Protein AF-M7N6H4-F1 (afdb_monomer_lite)

Sequence (113 aa):
MAGRDGQQLAATHWQNQEVWYARIRGLKIVAPSSPADAKALLVAAIRDDDPVIFLENLALYNTQGEVPDGEHVAQLGKAAVLKEGQDISIITYRRHARRFERPAASWCSRTTG

Foldseek 3Di:
DADPPPPPPDRPLDDDCVVVVVPDPQEAEDAAAAPQRLQQDVVQCVPDPTHYHYHYDPVCPPDDDDHDPDDHHDDGPDDDDLDDDDPDDDDDGHNVVNLVNDPPVCNPVDPDD

pLDDT: mean 84.63, std 15.06, range [32.91, 96.94]

InterPro domains:
  IPR005475 Transketolase-like, pyrimidine-binding domain [PF02779] (6-61)
  IPR029061 Thiamin diphosphate-binding fold [SSF52518] (8-87)

Organism: NCBI:txid1276920

Structure (mmCIF, N/CA/C/O backbone):
data_AF-M7N6H4-F1
#
_entry.id   AF-M7N6H4-F1
#
loop_
_atom_site.group_PDB
_atom_site.id
_atom_site.type_symbol
_atom_site.label_atom_id
_atom_site.label_alt_id
_atom_site.label_comp_id
_atom_site.label_asym_id
_atom_site.label_entity_id
_atom_site.label_seq_id
_atom_site.pdbx_PDB_ins_code
_atom_site.Cartn_x
_atom_site.Cartn_y
_atom_site.Cartn_z
_atom_site.occupancy
_atom_site.B_iso_or_equiv
_atom_site.auth_seq_id
_atom_site.auth_comp_id
_atom_site.auth_asym_id
_atom_site.auth_atom_id
_atom_site.pdbx_PDB_model_num
ATOM 1 N N . MET A 1 1 ? 10.783 23.179 9.763 1.00 35.88 1 MET A N 1
ATOM 2 C CA . MET A 1 1 ? 11.602 22.265 10.589 1.00 35.88 1 MET A CA 1
ATOM 3 C C . MET A 1 1 ? 11.704 20.939 9.859 1.00 35.88 1 MET A C 1
ATOM 5 O O . MET A 1 1 ? 10.694 20.486 9.337 1.00 35.88 1 MET A O 1
ATOM 9 N N . ALA A 1 2 ? 12.917 20.396 9.738 1.00 35.50 2 ALA A N 1
ATOM 10 C CA . ALA A 1 2 ? 13.198 19.157 9.018 1.00 35.50 2 ALA A CA 1
ATOM 11 C C . ALA A 1 2 ? 12.428 17.964 9.605 1.00 35.50 2 ALA A C 1
ATOM 13 O O . ALA A 1 2 ? 12.091 17.936 10.788 1.00 35.50 2 ALA A O 1
ATOM 14 N N . GLY A 1 3 ? 12.144 17.014 8.726 1.00 42.34 3 GLY A N 1
ATOM 15 C CA . GLY A 1 3 ? 11.215 15.921 8.908 1.00 42.34 3 GLY A CA 1
ATOM 16 C C . GLY A 1 3 ? 11.301 15.089 10.173 1.00 42.34 3 GLY A C 1
ATOM 17 O O . GLY A 1 3 ? 12.384 14.747 10.644 1.00 42.34 3 GLY A O 1
ATOM 18 N N . ARG A 1 4 ? 10.139 14.709 10.706 1.00 42.62 4 ARG A N 1
ATOM 19 C CA . ARG A 1 4 ? 10.036 13.836 11.877 1.00 42.62 4 ARG A CA 1
ATOM 20 C C . ARG A 1 4 ? 8.939 12.794 11.711 1.00 42.62 4 ARG A C 1
ATOM 22 O O . ARG A 1 4 ? 7.875 12.917 12.305 1.00 42.62 4 ARG A O 1
ATOM 29 N N . ASP A 1 5 ? 9.233 11.717 10.976 1.00 52.88 5 ASP A N 1
ATOM 30 C CA . ASP A 1 5 ? 8.384 10.499 10.933 1.00 52.88 5 ASP A CA 1
ATOM 31 C C . ASP A 1 5 ? 8.817 9.607 12.106 1.00 52.88 5 ASP A C 1
ATOM 33 O O . ASP A 1 5 ? 8.583 8.405 12.143 1.00 52.88 5 ASP A O 1
ATOM 37 N N . GLY A 1 6 ? 9.505 10.212 13.084 1.00 58.25 6 GLY A N 1
ATOM 38 C CA . GLY A 1 6 ? 10.071 9.574 14.257 1.00 58.25 6 GLY A CA 1
ATOM 39 C C . GLY A 1 6 ? 11.402 8.861 14.028 1.00 58.25 6 GLY A C 1
ATOM 40 O O . GLY A 1 6 ? 11.949 8.372 15.004 1.00 58.25 6 GLY A O 1
ATOM 41 N N . GLN A 1 7 ? 11.945 8.798 12.802 1.00 62.94 7 GLN A N 1
ATOM 42 C CA . GLN A 1 7 ? 13.106 7.932 12.514 1.00 62.94 7 GLN A CA 1
ATOM 43 C C . GLN A 1 7 ? 14.478 8.632 12.451 1.00 62.94 7 GLN A C 1
ATOM 45 O O . GLN A 1 7 ? 15.489 7.948 12.408 1.00 62.94 7 GLN A O 1
ATOM 50 N N . GLN A 1 8 ? 14.540 9.971 12.498 1.00 69.31 8 GLN A N 1
ATOM 51 C CA . GLN A 1 8 ? 15.797 10.753 12.578 1.00 69.31 8 GLN A CA 1
ATOM 52 C C . GLN A 1 8 ? 16.821 10.491 11.450 1.00 69.31 8 GLN A C 1
ATOM 54 O O . GLN A 1 8 ? 18.023 10.600 11.657 1.00 69.31 8 GLN A O 1
ATOM 59 N N . LEU A 1 9 ? 16.362 10.203 10.234 1.00 70.69 9 LEU A N 1
ATOM 60 C CA . LEU A 1 9 ? 17.223 9.761 9.128 1.00 70.69 9 LEU A CA 1
ATOM 61 C C . LEU A 1 9 ? 17.795 10.902 8.261 1.00 70.69 9 LEU A C 1
ATOM 63 O O . LEU A 1 9 ? 18.163 10.679 7.121 1.00 70.69 9 LEU A O 1
ATOM 67 N N . ALA A 1 10 ? 17.899 12.126 8.783 1.00 76.00 10 ALA A N 1
ATOM 68 C CA . ALA A 1 10 ? 18.283 13.338 8.040 1.00 76.00 10 ALA A CA 1
ATOM 69 C C . ALA A 1 10 ? 17.268 13.807 6.967 1.00 76.00 10 ALA A C 1
ATOM 71 O O . ALA A 1 10 ? 16.189 13.242 6.786 1.00 76.00 10 ALA A O 1
ATOM 72 N N . ALA A 1 11 ? 17.581 14.928 6.305 1.00 77.94 11 ALA A N 1
ATOM 73 C CA . ALA A 1 11 ? 16.635 15.703 5.495 1.00 77.94 11 ALA A CA 1
ATOM 74 C C . ALA A 1 11 ? 16.099 14.972 4.250 1.00 77.94 11 ALA A C 1
ATOM 76 O O . ALA A 1 11 ? 15.015 15.309 3.779 1.00 77.94 11 ALA A O 1
ATOM 77 N N . THR A 1 12 ? 16.832 13.986 3.727 1.00 84.81 12 THR A N 1
ATOM 78 C CA . THR A 1 12 ? 16.509 13.279 2.476 1.00 84.81 12 THR A CA 1
ATOM 79 C C . THR A 1 12 ? 15.872 11.901 2.672 1.00 84.81 12 THR A C 1
ATOM 81 O O . THR A 1 12 ? 15.747 11.164 1.698 1.00 84.81 12 THR A O 1
ATOM 84 N N . HIS A 1 13 ? 15.483 11.541 3.897 1.00 82.31 13 HIS A N 1
ATOM 85 C CA . HIS A 1 13 ? 14.899 10.229 4.231 1.00 82.31 13 HIS A CA 1
ATOM 86 C C . HIS A 1 13 ? 13.513 10.337 4.888 1.00 82.31 13 HIS A C 1
ATOM 88 O O . HIS A 1 13 ? 12.974 9.374 5.430 1.00 82.31 13 HIS A O 1
ATOM 94 N N . TRP A 1 14 ? 12.949 11.539 4.856 1.00 76.06 14 TRP A N 1
ATOM 95 C CA . TRP A 1 14 ? 11.570 11.857 5.188 1.00 76.06 14 TRP A CA 1
ATOM 96 C C . TRP A 1 14 ? 11.062 12.592 3.962 1.00 76.06 14 TRP A C 1
ATOM 98 O O . TRP A 1 14 ? 11.358 13.763 3.756 1.00 76.06 14 TRP A O 1
ATOM 108 N N . GLN A 1 15 ? 10.361 11.918 3.074 1.00 82.50 15 GLN A N 1
ATOM 109 C CA . GLN A 1 15 ? 9.630 12.611 2.032 1.00 82.50 15 GLN A CA 1
ATOM 110 C C . GLN A 1 15 ? 8.368 11.830 1.782 1.00 82.50 15 GLN A C 1
ATOM 112 O O . GLN A 1 15 ? 8.377 10.603 1.689 1.00 82.50 15 GLN A O 1
ATOM 117 N N . ASN A 1 16 ? 7.287 12.571 1.599 1.00 82.06 16 ASN A N 1
ATOM 118 C CA . ASN A 1 16 ? 6.078 12.011 1.059 1.00 82.06 16 ASN A CA 1
ATOM 119 C C . ASN A 1 16 ? 5.797 12.643 -0.305 1.00 82.06 16 ASN A C 1
ATOM 121 O O . ASN A 1 16 ? 5.271 13.751 -0.386 1.00 82.06 16 ASN A O 1
ATOM 125 N N . GLN A 1 17 ? 6.224 11.966 -1.373 1.00 82.94 17 GLN A N 1
ATOM 126 C CA . GLN A 1 17 ? 6.132 12.481 -2.746 1.00 82.94 17 GLN A CA 1
ATOM 127 C C . GLN A 1 17 ? 4.994 11.859 -3.562 1.00 82.94 17 GLN A C 1
ATOM 129 O O . GLN A 1 17 ? 4.877 12.108 -4.757 1.00 82.94 17 GLN A O 1
ATOM 134 N N . GLU A 1 18 ? 4.108 11.095 -2.925 1.00 86.00 18 GLU A N 1
ATOM 135 C CA . GLU A 1 18 ? 2.989 10.422 -3.594 1.00 86.00 18 GLU A CA 1
ATOM 136 C C . GLU A 1 18 ? 2.063 11.380 -4.357 1.00 86.00 18 GLU A C 1
ATOM 138 O O . GLU A 1 18 ? 1.637 11.066 -5.463 1.00 86.00 18 GLU A O 1
ATOM 143 N N . VAL A 1 19 ? 1.826 12.590 -3.834 1.00 87.50 19 VAL A N 1
ATOM 144 C CA . VAL A 1 19 ? 0.993 13.611 -4.496 1.00 87.50 19 VAL A CA 1
ATOM 145 C C . VAL A 1 19 ? 1.617 14.105 -5.804 1.00 87.50 19 VAL A C 1
ATOM 147 O O . VAL A 1 19 ? 0.891 14.444 -6.739 1.00 87.50 19 VAL A O 1
ATOM 150 N N . TRP A 1 20 ? 2.949 14.151 -5.890 1.00 90.69 20 TRP A N 1
ATOM 151 C CA . TRP A 1 20 ? 3.641 14.529 -7.122 1.00 90.69 20 TRP A CA 1
ATOM 152 C C . TRP A 1 20 ? 3.465 13.456 -8.186 1.00 90.69 20 TRP A C 1
ATOM 154 O O . TRP A 1 20 ? 3.069 13.766 -9.309 1.00 90.69 20 TRP A O 1
ATOM 164 N N . TYR A 1 21 ? 3.674 12.196 -7.808 1.00 90.75 21 TYR A N 1
ATOM 165 C CA . TYR A 1 21 ? 3.478 11.066 -8.706 1.00 90.75 21 TYR A CA 1
ATOM 166 C C . TYR A 1 21 ? 2.020 10.933 -9.153 1.00 90.75 21 TYR A C 1
ATOM 168 O O . TYR A 1 21 ? 1.771 10.659 -10.321 1.00 90.75 21 TYR A O 1
ATOM 176 N N . ALA A 1 22 ? 1.051 11.196 -8.266 1.00 89.81 22 ALA A N 1
ATOM 177 C CA . ALA A 1 22 ? -0.380 11.047 -8.562 1.00 89.81 22 ALA A CA 1
ATOM 178 C C . ALA A 1 22 ? -0.884 12.012 -9.644 1.00 89.81 22 ALA A C 1
ATOM 180 O O . ALA A 1 22 ? -1.963 11.825 -10.201 1.00 89.81 22 ALA A O 1
ATOM 181 N N . ARG A 1 23 ? -0.109 13.058 -9.949 1.00 91.06 23 ARG A N 1
ATOM 182 C CA . ARG A 1 23 ? -0.409 14.017 -11.019 1.00 91.06 23 ARG A CA 1
ATOM 183 C C . ARG A 1 23 ? 0.141 13.587 -12.378 1.00 91.06 23 ARG A C 1
ATOM 185 O O . ARG A 1 23 ? -0.204 14.205 -13.384 1.00 91.06 23 ARG A O 1
ATOM 192 N N . ILE A 1 24 ? 0.979 12.554 -12.426 1.00 94.31 24 ILE A N 1
ATOM 193 C CA . ILE A 1 24 ? 1.540 12.025 -13.666 1.00 94.31 24 ILE A CA 1
ATOM 194 C C . ILE A 1 24 ? 0.541 11.026 -14.253 1.00 94.31 24 ILE A C 1
ATOM 196 O O . ILE A 1 24 ? 0.219 10.004 -13.652 1.00 94.31 24 ILE A O 1
ATOM 200 N N . ARG A 1 25 ? 0.028 11.332 -15.446 1.00 90.94 25 ARG A N 1
ATOM 201 C CA . ARG A 1 25 ? -0.927 10.464 -16.147 1.00 90.94 25 ARG A CA 1
ATOM 202 C C . ARG A 1 25 ? -0.222 9.191 -16.613 1.00 90.94 25 ARG A C 1
ATOM 204 O O . ARG A 1 25 ? 0.890 9.265 -17.123 1.00 90.94 25 ARG A O 1
ATOM 211 N N . GLY A 1 26 ? -0.898 8.053 -16.476 1.00 91.88 26 GLY A N 1
ATOM 212 C CA . GLY A 1 26 ? -0.367 6.746 -16.871 1.00 91.88 26 GLY A CA 1
ATOM 213 C C . GLY A 1 26 ? 0.449 6.037 -15.791 1.00 91.88 26 GLY A C 1
ATOM 214 O O . GLY A 1 26 ? 0.890 4.926 -16.038 1.00 91.88 26 GLY A O 1
ATOM 215 N N . LEU A 1 27 ? 0.630 6.633 -14.604 1.00 93.81 27 LEU A N 1
ATOM 216 C CA . LEU A 1 27 ? 1.231 5.951 -13.456 1.00 93.81 27 LEU A CA 1
ATOM 217 C C . LEU A 1 27 ? 0.153 5.483 -12.479 1.00 93.81 27 LEU A C 1
ATOM 219 O O . LEU A 1 27 ? -0.704 6.266 -12.060 1.00 93.81 27 LEU A O 1
ATOM 223 N N . LYS A 1 28 ? 0.241 4.219 -12.063 1.00 95.31 28 LYS A N 1
ATOM 224 C CA . LYS A 1 28 ? -0.490 3.699 -10.902 1.00 95.31 28 LYS A CA 1
ATOM 225 C C . LYS A 1 28 ? 0.380 3.857 -9.662 1.00 95.31 28 LYS A C 1
ATOM 227 O O . LYS A 1 28 ? 1.599 3.740 -9.727 1.00 95.31 28 LYS A O 1
ATOM 232 N N . ILE A 1 29 ? -0.237 4.133 -8.518 1.00 94.94 29 ILE A N 1
ATOM 233 C CA . ILE A 1 29 ? 0.474 4.300 -7.245 1.00 94.94 29 ILE A CA 1
ATOM 234 C C . ILE A 1 29 ? -0.220 3.449 -6.205 1.00 94.94 29 ILE A C 1
ATOM 236 O O . ILE A 1 29 ? -1.439 3.525 -6.043 1.00 94.94 29 ILE A O 1
ATOM 240 N N . VAL A 1 30 ? 0.566 2.658 -5.490 1.00 95.38 30 VAL A N 1
ATOM 241 C CA . VAL A 1 30 ? 0.080 1.799 -4.415 1.00 95.38 30 VAL A CA 1
ATOM 242 C C . VAL A 1 30 ? 0.946 1.989 -3.185 1.00 95.38 30 VAL A C 1
ATOM 244 O O . VAL A 1 30 ? 2.141 2.273 -3.276 1.00 95.38 30 VAL A O 1
ATOM 247 N N . ALA A 1 31 ? 0.326 1.876 -2.017 1.00 94.44 31 ALA A N 1
ATOM 248 C CA . ALA A 1 31 ? 0.973 2.241 -0.773 1.00 94.44 31 ALA A CA 1
ATOM 249 C C . ALA A 1 31 ? 0.469 1.334 0.368 1.00 94.44 31 ALA A C 1
ATOM 251 O O . ALA A 1 31 ? -0.553 1.645 0.989 1.00 94.44 31 ALA A O 1
ATOM 252 N N . PRO A 1 32 ? 1.137 0.189 0.611 1.00 94.25 32 PRO A N 1
ATOM 253 C CA . PRO A 1 32 ? 0.649 -0.842 1.525 1.00 94.25 32 PRO A CA 1
ATOM 254 C C . PRO A 1 32 ? 0.671 -0.393 2.993 1.00 94.25 32 PRO A C 1
ATOM 256 O O . PRO A 1 32 ? 1.471 0.459 3.397 1.00 94.25 32 PRO A O 1
ATOM 259 N N . SER A 1 33 ? -0.206 -0.996 3.800 1.00 92.94 33 SER A N 1
ATOM 260 C CA . SER A 1 33 ? -0.367 -0.709 5.235 1.00 92.94 33 SER A CA 1
ATOM 261 C C . SER A 1 33 ? -0.127 -1.905 6.157 1.00 92.94 33 SER A C 1
ATOM 263 O O . SER A 1 33 ? 0.279 -1.695 7.303 1.00 92.94 33 SER A O 1
ATOM 265 N N . SER A 1 34 ? -0.325 -3.130 5.666 1.00 92.50 34 SER A N 1
ATOM 266 C CA . SER A 1 34 ? -0.103 -4.378 6.402 1.00 92.50 34 SER A CA 1
ATOM 267 C C . SER A 1 34 ? 0.812 -5.341 5.624 1.00 92.50 34 SER A C 1
ATOM 269 O O . SER A 1 34 ? 0.970 -5.187 4.409 1.00 92.50 34 SER A O 1
ATOM 271 N N . PRO A 1 35 ? 1.415 -6.350 6.283 1.00 93.50 35 PRO A N 1
ATOM 272 C CA . PRO A 1 35 ? 2.190 -7.385 5.593 1.00 93.50 35 PRO A CA 1
ATOM 273 C C . PRO A 1 35 ? 1.382 -8.154 4.534 1.00 93.50 35 PRO A C 1
ATOM 275 O O . PRO A 1 35 ? 1.902 -8.447 3.457 1.00 93.50 35 PRO A O 1
ATOM 278 N N . ALA A 1 36 ? 0.099 -8.429 4.803 1.00 92.69 36 ALA A N 1
ATOM 279 C CA . ALA A 1 36 ? -0.800 -9.068 3.844 1.00 92.69 36 ALA A CA 1
ATOM 280 C C . ALA A 1 36 ? -1.038 -8.176 2.614 1.00 92.69 36 ALA A C 1
ATOM 282 O O . ALA A 1 36 ? -0.889 -8.645 1.483 1.00 92.69 36 ALA A O 1
ATOM 283 N N . ASP A 1 37 ? -1.313 -6.882 2.829 1.00 93.25 37 ASP A N 1
ATOM 284 C CA . ASP A 1 37 ? -1.476 -5.911 1.740 1.00 93.25 37 ASP A CA 1
ATOM 285 C C . ASP A 1 37 ? -0.198 -5.794 0.911 1.00 93.25 37 ASP A C 1
ATOM 287 O O . ASP A 1 37 ? -0.266 -5.734 -0.312 1.00 93.25 37 ASP A O 1
ATOM 291 N N . ALA A 1 38 ? 0.970 -5.768 1.562 1.00 94.38 38 ALA A N 1
ATOM 292 C CA . ALA A 1 38 ? 2.255 -5.650 0.884 1.00 94.38 38 ALA A CA 1
ATOM 293 C C . ALA A 1 38 ? 2.473 -6.811 -0.093 1.00 94.38 38 ALA A C 1
ATOM 295 O O . ALA A 1 38 ? 2.756 -6.564 -1.264 1.00 94.38 38 ALA A O 1
ATOM 296 N N . LYS A 1 39 ? 2.249 -8.060 0.344 1.00 94.69 39 LYS A N 1
ATOM 297 C CA . LYS A 1 39 ? 2.310 -9.235 -0.541 1.00 94.69 39 LYS A CA 1
ATOM 298 C C . LYS A 1 39 ? 1.306 -9.112 -1.690 1.00 94.69 39 LYS A C 1
ATOM 300 O O . LYS A 1 39 ? 1.681 -9.263 -2.851 1.00 94.69 39 LYS A O 1
ATOM 305 N N . ALA A 1 40 ? 0.048 -8.817 -1.374 1.00 95.19 40 ALA A N 1
ATOM 306 C CA . ALA A 1 40 ? -1.041 -8.817 -2.348 1.00 95.19 40 ALA A CA 1
ATOM 307 C C . ALA A 1 40 ? -0.888 -7.737 -3.425 1.00 95.19 40 ALA A C 1
ATOM 309 O O . ALA A 1 40 ? -1.087 -7.994 -4.615 1.00 95.19 40 ALA A O 1
ATOM 310 N N . LEU A 1 41 ? -0.539 -6.522 -2.998 1.00 96.12 41 LEU A N 1
ATOM 311 C CA . LEU A 1 41 ? -0.357 -5.367 -3.868 1.00 96.12 41 LEU A CA 1
ATOM 312 C C . LEU A 1 41 ? 0.931 -5.477 -4.675 1.00 96.12 41 LEU A C 1
ATOM 314 O O . LEU A 1 41 ? 0.939 -5.036 -5.817 1.00 96.12 41 LEU A O 1
ATOM 318 N N . LEU A 1 42 ? 2.003 -6.053 -4.121 1.00 95.88 42 LEU A N 1
ATOM 319 C CA . LEU A 1 42 ? 3.256 -6.216 -4.857 1.00 95.88 42 LEU A CA 1
ATOM 320 C C . LEU A 1 42 ? 3.094 -7.229 -5.991 1.00 95.88 42 LEU A C 1
ATOM 322 O O . LEU A 1 42 ? 3.503 -6.959 -7.116 1.00 95.88 42 LEU A O 1
ATOM 326 N N . VAL A 1 43 ? 2.435 -8.362 -5.725 1.00 95.44 43 VAL A N 1
ATOM 327 C CA . VAL A 1 43 ? 2.119 -9.346 -6.772 1.00 95.44 43 VAL A CA 1
ATOM 328 C C . VAL A 1 43 ? 1.213 -8.729 -7.837 1.00 95.44 43 VAL A C 1
ATOM 330 O O . VAL A 1 43 ? 1.456 -8.927 -9.024 1.00 95.44 43 VAL A O 1
ATOM 333 N N . ALA A 1 44 ? 0.205 -7.952 -7.431 1.00 96.25 44 ALA A N 1
ATOM 334 C CA . ALA A 1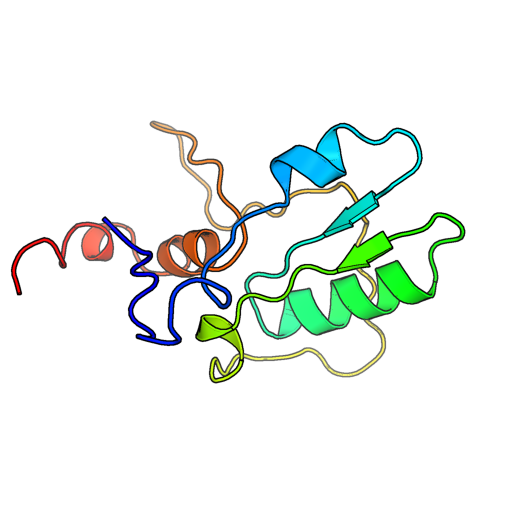 44 ? -0.656 -7.236 -8.368 1.00 96.25 44 ALA A CA 1
ATOM 335 C C . ALA A 1 44 ? 0.125 -6.215 -9.208 1.00 96.25 44 ALA A C 1
ATOM 337 O O . ALA A 1 44 ? -0.050 -6.174 -10.417 1.00 96.25 44 ALA A O 1
ATOM 338 N N . ALA A 1 45 ? 1.026 -5.447 -8.592 1.00 96.94 45 ALA A N 1
ATOM 339 C CA . ALA A 1 45 ? 1.848 -4.446 -9.267 1.00 96.94 45 ALA A CA 1
ATOM 340 C C . ALA A 1 45 ? 2.818 -5.056 -10.287 1.00 96.94 45 ALA A C 1
ATOM 342 O O . ALA A 1 45 ? 3.006 -4.487 -11.353 1.00 96.94 45 ALA A O 1
ATOM 343 N N . ILE A 1 46 ? 3.412 -6.214 -9.980 1.00 96.19 46 ILE A N 1
ATOM 344 C CA . ILE A 1 46 ? 4.316 -6.930 -10.899 1.00 96.19 46 ILE A CA 1
ATOM 345 C C . ILE A 1 46 ? 3.568 -7.463 -12.128 1.00 96.19 46 ILE A C 1
ATOM 347 O O . ILE A 1 46 ? 4.158 -7.606 -13.195 1.00 96.19 46 ILE A O 1
ATOM 351 N N . ARG A 1 47 ? 2.289 -7.808 -11.967 1.00 95.50 47 ARG A N 1
ATOM 352 C CA . ARG A 1 47 ? 1.462 -8.424 -13.013 1.00 95.50 47 ARG A CA 1
ATOM 353 C C . ARG A 1 47 ? 0.644 -7.427 -13.822 1.00 95.50 47 ARG A C 1
ATOM 355 O O . ARG A 1 47 ? -0.027 -7.839 -14.760 1.00 95.50 47 ARG A O 1
ATOM 362 N N . ASP A 1 48 ? 0.631 -6.169 -13.412 1.00 96.12 48 ASP A N 1
ATOM 363 C CA . ASP A 1 48 ? -0.099 -5.122 -14.105 1.00 96.12 48 ASP A CA 1
ATOM 364 C C . ASP A 1 48 ? 0.704 -4.661 -15.332 1.00 96.12 48 ASP A C 1
ATOM 366 O O . ASP A 1 48 ? 1.924 -4.508 -15.260 1.00 96.12 48 ASP A O 1
ATOM 370 N N . ASP A 1 49 ? 0.021 -4.464 -16.460 1.00 96.50 49 ASP A N 1
ATOM 371 C CA . ASP A 1 49 ? 0.649 -4.016 -17.708 1.00 96.50 49 ASP A CA 1
ATOM 372 C C . ASP A 1 49 ? 1.077 -2.534 -17.652 1.00 96.50 49 ASP A C 1
ATOM 374 O O . ASP A 1 49 ? 1.943 -2.102 -18.418 1.00 96.50 49 ASP A O 1
ATOM 378 N N . ASP A 1 50 ? 0.486 -1.7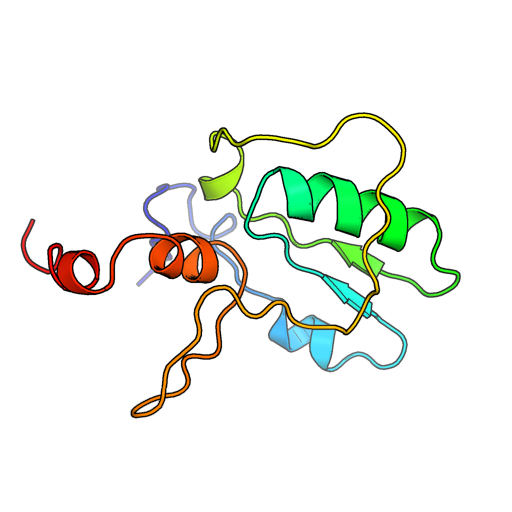43 -16.749 1.00 95.88 50 ASP A N 1
ATOM 379 C CA . ASP A 1 50 ? 0.799 -0.329 -16.553 1.00 95.88 50 ASP A CA 1
ATOM 380 C C . ASP A 1 50 ? 1.912 -0.138 -15.502 1.00 95.88 50 ASP A C 1
ATOM 382 O O . ASP A 1 50 ? 2.008 -0.888 -14.529 1.00 95.88 50 ASP A O 1
ATOM 386 N N . PRO A 1 51 ? 2.734 0.924 -15.604 1.00 96.12 51 PRO A N 1
ATOM 387 C CA . PRO A 1 51 ? 3.769 1.196 -14.613 1.00 96.12 51 PRO A CA 1
ATOM 388 C C . PRO A 1 51 ? 3.171 1.525 -13.237 1.00 96.12 51 PRO A C 1
ATOM 390 O O . PRO A 1 51 ? 2.394 2.475 -13.072 1.00 96.12 51 PRO A O 1
ATOM 393 N N . VAL A 1 52 ? 3.606 0.773 -12.223 1.00 96.94 52 VAL A N 1
ATOM 394 C CA . VAL A 1 52 ? 3.163 0.928 -10.833 1.00 96.94 52 VAL A CA 1
ATOM 395 C C . VAL A 1 52 ? 4.300 1.428 -9.941 1.00 96.94 52 VAL A C 1
ATOM 397 O O . VAL A 1 52 ? 5.336 0.782 -9.798 1.00 96.94 52 VAL A O 1
ATOM 400 N N . ILE A 1 53 ? 4.091 2.566 -9.276 1.00 95.88 53 ILE A N 1
ATOM 401 C CA . ILE A 1 53 ? 4.959 3.049 -8.199 1.00 95.88 53 ILE A CA 1
ATOM 402 C C . ILE A 1 53 ? 4.504 2.418 -6.881 1.00 95.88 53 ILE A C 1
ATOM 404 O O . ILE A 1 53 ? 3.402 2.680 -6.392 1.00 95.88 53 ILE A O 1
ATOM 408 N N . PHE A 1 54 ? 5.391 1.622 -6.287 1.00 95.38 54 PHE A N 1
ATOM 409 C CA . PHE A 1 54 ? 5.165 0.936 -5.020 1.00 95.38 54 PHE A CA 1
ATOM 410 C C . PHE A 1 54 ? 5.816 1.704 -3.859 1.00 95.38 54 PHE A C 1
ATOM 412 O O . PHE A 1 54 ? 7.038 1.796 -3.760 1.00 95.38 54 PHE A O 1
ATOM 419 N N . LEU A 1 55 ? 5.001 2.306 -2.988 1.00 94.00 55 LEU A N 1
ATOM 420 C CA . LEU A 1 55 ? 5.450 3.251 -1.963 1.00 94.00 55 LEU A CA 1
ATOM 421 C C . LEU A 1 55 ? 5.456 2.647 -0.550 1.00 94.00 55 LEU A C 1
ATOM 423 O O . LEU A 1 55 ? 4.572 2.923 0.271 1.00 94.00 55 LEU A O 1
ATOM 427 N N . GLU A 1 56 ? 6.508 1.900 -0.228 1.00 92.69 56 GLU A N 1
ATOM 428 C CA . GLU A 1 56 ? 6.721 1.321 1.105 1.00 92.69 56 GLU A CA 1
ATOM 429 C C . GLU A 1 56 ? 7.073 2.398 2.139 1.00 92.69 56 GLU A C 1
ATOM 431 O O . GLU A 1 56 ? 7.815 3.344 1.872 1.00 92.69 56 GLU A O 1
ATOM 436 N N . ASN A 1 57 ? 6.488 2.299 3.333 1.00 89.69 57 ASN A N 1
ATOM 437 C CA . ASN A 1 57 ? 6.817 3.194 4.436 1.00 89.69 57 ASN A CA 1
ATOM 438 C C . ASN A 1 57 ? 7.872 2.530 5.322 1.00 89.69 57 ASN A C 1
ATOM 440 O O . ASN A 1 57 ? 7.625 1.459 5.873 1.00 89.69 57 ASN A O 1
ATOM 444 N N . LEU A 1 58 ? 9.012 3.196 5.515 1.00 88.31 58 LEU A N 1
ATOM 445 C CA . LEU A 1 58 ? 10.139 2.635 6.259 1.00 88.31 58 LEU A CA 1
ATOM 446 C C . LEU A 1 58 ? 9.776 2.206 7.693 1.00 88.31 58 LEU A C 1
ATOM 448 O O . LEU A 1 58 ? 10.245 1.181 8.183 1.00 88.31 58 LEU A O 1
ATOM 452 N N . ALA A 1 59 ? 8.877 2.933 8.358 1.00 86.50 59 ALA A N 1
ATOM 453 C CA . ALA A 1 59 ? 8.454 2.598 9.714 1.00 86.50 59 ALA A CA 1
ATOM 454 C C . ALA A 1 59 ? 7.558 1.345 9.788 1.00 86.50 59 ALA A C 1
ATOM 456 O O . ALA A 1 59 ? 7.265 0.881 10.891 1.00 86.50 59 ALA A O 1
ATOM 457 N N . LEU A 1 60 ? 7.102 0.808 8.649 1.00 89.38 60 LEU A N 1
ATOM 458 C CA . LEU A 1 60 ? 6.285 -0.402 8.590 1.00 89.38 60 LEU A CA 1
ATOM 459 C C . LEU A 1 60 ? 7.091 -1.687 8.364 1.00 89.38 60 LEU A C 1
ATOM 461 O O . LEU A 1 60 ? 6.547 -2.738 8.677 1.00 89.38 60 LEU A O 1
ATOM 465 N N . TYR A 1 61 ? 8.358 -1.649 7.931 1.00 89.31 61 TYR A N 1
ATOM 466 C CA . TYR A 1 61 ? 9.110 -2.884 7.625 1.00 89.31 61 TYR A CA 1
ATOM 467 C C . TYR A 1 61 ? 9.211 -3.866 8.796 1.00 89.31 61 TYR A C 1
ATOM 469 O O . TYR A 1 61 ? 9.121 -5.070 8.600 1.00 89.31 61 TYR A O 1
ATOM 477 N N . ASN A 1 62 ? 9.347 -3.364 10.025 1.00 89.75 62 ASN A N 1
ATOM 478 C CA . ASN A 1 62 ? 9.446 -4.218 11.215 1.00 89.75 62 ASN A CA 1
ATOM 479 C C . ASN A 1 62 ? 8.074 -4.664 11.755 1.00 89.75 62 ASN A C 1
ATOM 481 O O . ASN A 1 62 ? 7.990 -5.254 12.833 1.00 89.75 62 ASN A O 1
ATOM 485 N N . THR A 1 63 ? 6.986 -4.354 11.049 1.00 89.62 63 THR A N 1
ATOM 486 C CA . THR A 1 63 ? 5.636 -4.767 11.435 1.00 89.62 63 THR A CA 1
ATOM 487 C C . THR A 1 63 ? 5.413 -6.230 11.083 1.00 89.62 63 THR A C 1
ATOM 489 O O . THR A 1 63 ? 5.567 -6.626 9.935 1.00 89.62 63 THR A O 1
ATOM 492 N N . GLN A 1 64 ? 4.976 -7.006 12.071 1.00 90.38 64 GLN A N 1
ATOM 493 C CA . GLN A 1 64 ? 4.551 -8.391 11.892 1.00 90.38 64 GLN A CA 1
ATOM 494 C C . GLN A 1 64 ? 3.023 -8.468 11.804 1.00 90.38 64 GLN A C 1
ATOM 496 O O . GLN A 1 64 ? 2.317 -7.673 12.433 1.00 90.38 64 GLN A O 1
ATOM 501 N N . GLY A 1 65 ? 2.527 -9.426 11.030 1.00 89.12 65 GLY A N 1
ATOM 502 C CA . GLY A 1 65 ? 1.108 -9.685 10.815 1.00 89.12 65 GLY A CA 1
ATOM 503 C C . GLY A 1 65 ? 0.929 -10.980 10.031 1.00 89.12 65 GLY A C 1
ATOM 504 O O . GLY A 1 65 ? 1.869 -11.444 9.388 1.00 89.12 65 GLY A O 1
ATOM 505 N N . GLU A 1 66 ? -0.259 -11.570 10.109 1.00 90.19 66 GLU A N 1
ATOM 506 C CA . GLU A 1 66 ? -0.569 -12.785 9.358 1.00 90.19 66 GLU A CA 1
ATOM 507 C C . GLU A 1 66 ? -0.565 -12.494 7.857 1.00 90.19 66 GLU A C 1
ATOM 509 O O . GLU A 1 66 ? -1.135 -11.504 7.393 1.00 90.19 66 GLU A O 1
ATOM 514 N N . VAL A 1 67 ? 0.094 -13.363 7.097 1.00 92.56 67 VAL A N 1
ATOM 515 C CA . VAL A 1 67 ? 0.140 -13.294 5.639 1.00 92.56 67 VAL A CA 1
ATOM 516 C C . VAL A 1 67 ? -0.421 -14.610 5.116 1.00 92.56 67 VAL A C 1
ATOM 518 O O . VAL A 1 67 ? 0.187 -15.647 5.375 1.00 92.56 67 VAL A O 1
ATOM 521 N N . PRO A 1 68 ? -1.557 -14.599 4.398 1.00 87.94 68 PRO A N 1
ATOM 522 C CA . PRO A 1 68 ? -2.138 -15.818 3.855 1.00 87.94 68 PRO A CA 1
ATOM 523 C C . PRO A 1 68 ? -1.152 -16.563 2.953 1.00 87.94 68 PRO A C 1
ATOM 525 O O . PRO A 1 68 ? -0.477 -15.949 2.113 1.00 87.94 68 PRO A O 1
ATOM 528 N N . ASP A 1 69 ? -1.094 -17.883 3.106 1.00 88.44 69 ASP A N 1
ATOM 529 C CA . ASP A 1 69 ? -0.345 -18.759 2.210 1.00 88.44 69 ASP A CA 1
ATOM 530 C C . ASP A 1 69 ? -0.960 -18.787 0.805 1.00 88.44 69 ASP A C 1
ATOM 532 O O . ASP A 1 69 ? -2.122 -18.442 0.587 1.00 88.44 69 ASP A O 1
ATOM 536 N N . GLY A 1 70 ? -0.152 -19.195 -0.172 1.00 87.50 70 GLY A N 1
ATOM 537 C CA . GLY A 1 70 ? -0.568 -19.265 -1.569 1.00 87.50 70 GLY A CA 1
ATOM 538 C C . GLY A 1 70 ? -0.564 -17.915 -2.284 1.00 87.50 70 GLY A C 1
ATOM 539 O O . GLY A 1 70 ? 0.070 -16.942 -1.853 1.00 87.50 70 GLY A O 1
ATOM 540 N N . GLU A 1 71 ? -1.226 -17.890 -3.436 1.00 83.50 71 GLU A N 1
ATOM 541 C CA . GLU A 1 71 ? -1.281 -16.728 -4.309 1.00 83.50 71 GLU A CA 1
ATOM 542 C C . GLU A 1 71 ? -2.432 -15.806 -3.905 1.00 83.50 71 GLU A C 1
ATOM 544 O O . GLU A 1 71 ? -3.602 -16.181 -3.953 1.00 83.50 71 GLU A O 1
ATOM 549 N N . HIS A 1 72 ? -2.091 -14.581 -3.514 1.00 85.31 72 HIS A N 1
ATOM 550 C CA . HIS A 1 72 ? -3.063 -13.547 -3.203 1.00 85.31 72 HIS A CA 1
ATOM 551 C C . HIS A 1 72 ? -2.717 -12.308 -4.019 1.00 85.31 72 HIS A C 1
ATOM 553 O O . HIS A 1 72 ? -1.603 -11.796 -3.922 1.00 85.31 72 HIS A O 1
ATOM 559 N N . VAL A 1 73 ? -3.655 -11.865 -4.852 1.00 91.31 73 VAL A N 1
ATOM 560 C CA . VAL A 1 73 ? -3.476 -10.733 -5.764 1.00 91.31 73 VAL A CA 1
ATOM 561 C C . VAL A 1 73 ? -4.545 -9.705 -5.436 1.00 91.31 73 VAL A C 1
ATOM 563 O O . VAL A 1 73 ? -5.738 -9.999 -5.512 1.00 91.31 73 VAL A O 1
ATOM 566 N N . ALA A 1 74 ? -4.124 -8.507 -5.042 1.00 92.38 74 ALA A N 1
ATOM 567 C CA . ALA A 1 74 ? -5.052 -7.422 -4.756 1.00 92.38 74 ALA A CA 1
ATOM 568 C C . ALA A 1 74 ? -5.596 -6.795 -6.049 1.00 92.38 74 ALA A C 1
ATOM 570 O O . ALA A 1 74 ? -4.908 -6.721 -7.065 1.00 92.38 74 ALA A O 1
ATOM 571 N N . GLN A 1 75 ? -6.819 -6.267 -5.993 1.00 93.94 75 GLN A N 1
ATOM 572 C CA . GLN A 1 75 ? -7.341 -5.412 -7.056 1.00 93.94 75 GLN A CA 1
ATOM 573 C C . GLN A 1 75 ? -6.777 -3.994 -6.894 1.00 93.94 75 GLN A C 1
ATOM 575 O O . GLN A 1 75 ? -7.117 -3.295 -5.936 1.00 93.94 75 GLN A O 1
ATOM 580 N N . LEU A 1 76 ? -5.943 -3.548 -7.838 1.00 94.00 76 LEU A N 1
ATOM 581 C CA . LEU A 1 76 ? -5.416 -2.183 -7.820 1.00 94.00 76 LEU A CA 1
ATOM 582 C C . LEU A 1 76 ? -6.545 -1.154 -7.988 1.00 94.00 76 LEU A C 1
ATOM 584 O O . LEU A 1 76 ? -7.501 -1.366 -8.731 1.00 94.00 76 LEU A O 1
ATOM 588 N N . GLY A 1 77 ? -6.443 -0.030 -7.273 1.00 92.12 77 GLY A N 1
ATOM 589 C CA . GLY A 1 77 ? -7.445 1.044 -7.302 1.00 92.12 77 GLY A CA 1
ATOM 590 C C . GLY A 1 77 ? -8.683 0.807 -6.428 1.00 92.12 77 GLY A C 1
ATOM 591 O O . GLY A 1 77 ? -9.559 1.669 -6.382 1.00 92.12 77 GLY A O 1
ATOM 592 N N . LYS A 1 78 ? -8.759 -0.315 -5.702 1.00 94.00 78 LYS A N 1
ATOM 593 C CA . LYS A 1 78 ? -9.834 -0.588 -4.742 1.00 94.00 78 LYS A CA 1
ATOM 594 C C . LYS A 1 78 ? -9.349 -0.379 -3.308 1.00 94.00 78 LYS A C 1
ATOM 596 O O . LYS A 1 78 ? -8.395 -1.014 -2.872 1.00 94.00 78 LYS A O 1
ATOM 601 N N . ALA A 1 79 ? -10.025 0.499 -2.570 1.00 92.69 79 ALA A N 1
ATOM 602 C CA . ALA A 1 79 ? -9.763 0.703 -1.149 1.00 92.69 79 ALA A CA 1
ATOM 603 C C . ALA A 1 79 ? -10.370 -0.429 -0.304 1.00 92.69 79 ALA A C 1
ATOM 605 O O . ALA A 1 79 ? -11.447 -0.942 -0.618 1.00 92.69 79 ALA A O 1
ATOM 606 N N . ALA A 1 80 ? -9.694 -0.788 0.787 1.00 91.12 80 ALA A N 1
ATOM 607 C CA . ALA A 1 80 ? -10.229 -1.685 1.804 1.00 91.12 80 ALA A CA 1
ATOM 608 C C . ALA A 1 80 ? -11.000 -0.894 2.872 1.00 91.12 80 ALA A C 1
ATOM 610 O O . ALA A 1 80 ? -10.582 0.194 3.272 1.00 91.12 80 ALA A O 1
ATOM 611 N N . VAL A 1 81 ? -12.100 -1.464 3.369 1.00 91.94 81 VAL A N 1
ATOM 612 C CA . VAL A 1 81 ? -12.795 -0.955 4.558 1.00 91.94 81 VAL A CA 1
ATOM 613 C C . VAL A 1 81 ? -12.251 -1.702 5.769 1.00 91.94 81 VAL A C 1
ATOM 615 O O . VAL A 1 81 ? -12.553 -2.873 5.972 1.00 91.94 81 VAL A O 1
ATOM 618 N N . LEU A 1 82 ? -11.417 -1.028 6.563 1.00 89.38 82 LEU A N 1
ATOM 619 C CA . LEU A 1 82 ? -10.828 -1.624 7.769 1.00 89.38 82 LEU A CA 1
ATOM 620 C C . LEU A 1 82 ? -11.843 -1.753 8.909 1.00 89.38 82 LEU A C 1
ATOM 622 O O . LEU A 1 82 ? -11.757 -2.666 9.726 1.00 89.38 82 LEU A O 1
ATOM 626 N N . LYS A 1 83 ? -12.781 -0.806 8.996 1.00 89.25 83 LYS A N 1
ATOM 627 C CA . LYS A 1 83 ? -13.792 -0.754 10.046 1.00 89.25 83 LYS A CA 1
ATOM 628 C C . LYS A 1 83 ? -15.029 -0.001 9.571 1.00 89.25 83 LYS A C 1
ATOM 630 O O . LYS A 1 83 ? -14.919 1.136 9.123 1.00 89.25 83 LYS A O 1
ATOM 635 N N . GLU A 1 84 ? -16.187 -0.618 9.763 1.00 91.81 84 GLU A N 1
ATOM 636 C CA . GLU A 1 84 ? -17.489 0.005 9.526 1.00 91.81 84 GLU A CA 1
ATOM 637 C C . GLU A 1 84 ? -17.850 1.012 10.631 1.00 91.81 84 GLU A C 1
ATOM 639 O O . GLU A 1 84 ? -17.512 0.833 11.809 1.00 91.81 84 GLU A O 1
ATOM 644 N N . GLY A 1 85 ? -18.559 2.074 10.253 1.00 90.12 85 GLY A N 1
ATOM 645 C CA . GLY A 1 85 ? -19.019 3.138 11.145 1.00 90.12 85 GLY A CA 1
ATOM 646 C C . GLY A 1 85 ? -20.104 3.988 10.485 1.00 90.12 85 GLY A C 1
ATOM 647 O O . GLY A 1 85 ? -20.266 3.940 9.270 1.00 90.12 85 GLY A O 1
ATOM 648 N N . GLN A 1 86 ? -20.862 4.745 11.284 1.00 94.12 86 GLN A N 1
ATOM 649 C CA . GLN A 1 86 ? -22.022 5.510 10.794 1.00 94.12 86 GLN A CA 1
ATOM 650 C C . GLN A 1 86 ? -21.904 7.025 11.012 1.00 94.12 86 GLN A C 1
ATOM 652 O O . GLN A 1 86 ? -22.527 7.787 10.283 1.00 94.12 86 GLN A O 1
ATOM 657 N N . ASP A 1 87 ? -21.083 7.473 11.966 1.00 94.25 87 ASP A N 1
ATOM 658 C CA . ASP A 1 87 ? -21.001 8.897 12.321 1.00 94.25 87 ASP A CA 1
ATOM 659 C C . ASP A 1 87 ? -19.969 9.666 11.484 1.00 94.25 87 ASP A C 1
ATOM 661 O O . ASP A 1 87 ? -20.171 10.826 11.129 1.00 94.25 87 ASP A O 1
ATOM 665 N N . ILE A 1 88 ? -18.822 9.037 11.202 1.00 92.00 88 ILE A N 1
ATOM 666 C CA . ILE A 1 88 ? -17.668 9.667 10.550 1.00 92.00 88 ILE A CA 1
ATOM 667 C C . ILE A 1 88 ? -16.990 8.656 9.625 1.00 92.00 88 ILE A C 1
ATOM 669 O O . ILE A 1 88 ? -16.706 7.527 10.026 1.00 92.00 88 ILE A O 1
ATOM 673 N N . SER A 1 89 ? -16.644 9.097 8.414 1.00 93.19 89 SER A N 1
ATOM 674 C CA . SER A 1 89 ? -15.770 8.358 7.499 1.00 93.19 89 SER A CA 1
ATOM 675 C C . SER A 1 89 ? -14.338 8.884 7.587 1.00 93.19 89 SER A C 1
ATOM 677 O O . SER A 1 89 ? -14.085 10.067 7.358 1.00 93.19 89 SER A O 1
ATOM 679 N N . ILE A 1 90 ? -13.386 8.002 7.899 1.00 92.31 90 ILE A N 1
ATOM 680 C CA . ILE A 1 90 ? -11.955 8.326 7.940 1.00 92.31 90 ILE A CA 1
ATOM 681 C C . ILE A 1 90 ? -11.279 7.688 6.732 1.00 92.31 90 ILE A C 1
ATOM 683 O O . ILE A 1 90 ? -11.240 6.466 6.610 1.00 92.31 90 ILE A O 1
ATOM 687 N N . ILE A 1 91 ? -10.718 8.522 5.858 1.00 93.69 91 ILE A N 1
ATOM 688 C CA . ILE A 1 91 ? -9.980 8.080 4.672 1.00 93.69 91 ILE A CA 1
ATOM 689 C C . ILE A 1 91 ? -8.492 8.220 4.960 1.00 93.69 91 ILE A C 1
ATOM 691 O O . ILE A 1 91 ? -8.004 9.301 5.295 1.00 93.69 91 ILE A O 1
ATOM 695 N N . THR A 1 92 ? -7.763 7.116 4.858 1.00 92.75 92 THR A N 1
ATOM 696 C CA . THR A 1 92 ? -6.334 7.081 5.156 1.00 92.75 92 THR A CA 1
ATOM 697 C C . THR A 1 92 ? -5.661 5.884 4.483 1.00 92.75 92 THR A C 1
ATOM 699 O O . THR A 1 92 ? -6.335 4.983 3.995 1.00 92.75 92 THR A O 1
ATOM 702 N N . TYR A 1 93 ? -4.332 5.885 4.434 1.00 92.12 93 TYR A N 1
ATOM 703 C CA . TYR A 1 93 ? -3.510 4.869 3.774 1.00 92.12 93 TYR A CA 1
ATOM 704 C C . TYR A 1 93 ? -2.102 4.836 4.404 1.00 92.12 93 TYR A C 1
ATOM 706 O O . TYR A 1 93 ? -1.785 5.640 5.293 1.00 92.12 93 TYR A O 1
ATOM 714 N N . ARG A 1 94 ? -1.246 3.893 3.976 1.00 88.00 94 ARG A N 1
ATOM 715 C CA . ARG A 1 94 ? 0.123 3.691 4.505 1.00 88.00 94 ARG A CA 1
ATOM 716 C C . ARG A 1 94 ? 0.133 3.518 6.029 1.00 88.00 94 ARG A C 1
ATOM 718 O O . ARG A 1 94 ? -0.781 2.948 6.621 1.00 88.00 94 ARG A O 1
ATOM 725 N N . ARG A 1 95 ? 1.169 4.032 6.698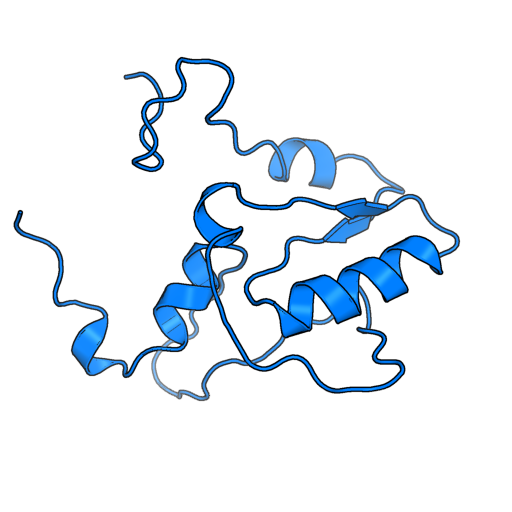 1.00 88.00 95 ARG A N 1
ATOM 726 C CA . ARG A 1 95 ? 1.361 3.959 8.151 1.00 88.00 95 ARG A CA 1
ATOM 727 C C . ARG A 1 95 ? 0.163 4.473 8.952 1.00 88.00 95 ARG A C 1
ATOM 729 O O . ARG A 1 95 ? -0.060 4.004 10.066 1.00 88.00 95 ARG A O 1
ATOM 736 N N . HIS A 1 96 ? -0.591 5.432 8.418 1.00 88.38 96 HIS A N 1
ATOM 737 C CA . HIS A 1 96 ? -1.746 5.983 9.117 1.00 88.38 96 HIS A CA 1
ATOM 738 C C . HIS A 1 96 ? -2.901 4.982 9.190 1.00 88.38 96 HIS A C 1
ATOM 740 O O . HIS A 1 96 ? -3.485 4.857 10.263 1.00 88.38 96 HIS A O 1
ATOM 746 N N . ALA A 1 97 ? -3.159 4.208 8.128 1.00 88.81 97 ALA A N 1
ATOM 747 C CA . ALA A 1 97 ? -4.208 3.185 8.103 1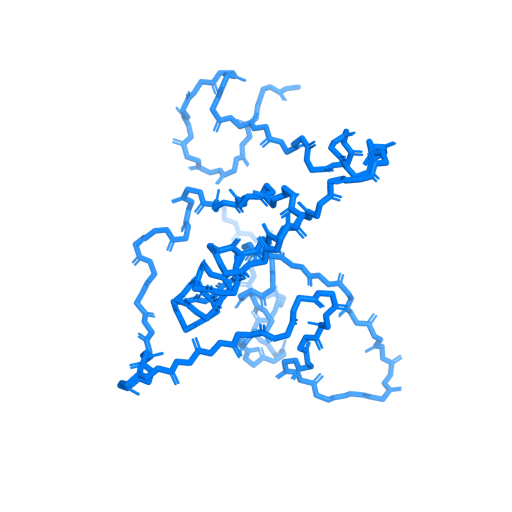.00 88.81 97 ALA A CA 1
ATOM 748 C C . ALA A 1 97 ? -4.043 2.143 9.215 1.00 88.81 97 ALA A C 1
ATOM 750 O O . ALA A 1 97 ? -4.990 1.869 9.951 1.00 88.81 97 ALA A O 1
ATOM 751 N N . ARG A 1 98 ? -2.809 1.691 9.456 1.00 85.06 98 ARG A N 1
ATOM 752 C CA . ARG A 1 98 ? -2.501 0.738 10.530 1.00 85.06 98 ARG A CA 1
ATOM 753 C C . ARG A 1 98 ? -2.923 1.218 11.928 1.00 85.06 98 ARG A C 1
ATOM 755 O O . ARG A 1 98 ? -3.247 0.417 12.801 1.00 85.06 98 ARG A O 1
ATOM 762 N N . ARG A 1 99 ? -2.950 2.533 12.186 1.00 83.94 99 ARG A N 1
ATOM 763 C CA . ARG A 1 99 ? -3.415 3.069 13.483 1.00 83.94 99 ARG A CA 1
ATOM 764 C C . ARG A 1 99 ? -4.885 2.734 13.743 1.00 83.94 99 ARG A C 1
ATOM 766 O O . ARG A 1 99 ? -5.257 2.560 14.905 1.00 83.94 99 ARG A O 1
ATOM 773 N N . PHE A 1 100 ? -5.684 2.654 12.685 1.00 85.44 100 PHE A N 1
ATOM 774 C CA . PHE A 1 100 ? -7.130 2.472 12.749 1.00 85.44 100 PHE A CA 1
ATOM 775 C C . PHE A 1 100 ? -7.561 1.000 12.789 1.00 85.44 100 PHE A C 1
ATOM 777 O O . PHE A 1 100 ? -8.722 0.733 13.079 1.00 85.44 100 PHE A O 1
ATOM 784 N N . GLU A 1 101 ? -6.628 0.053 12.629 1.00 79.88 101 GLU A N 1
ATOM 785 C CA . GLU A 1 101 ? -6.849 -1.370 12.949 1.00 79.88 101 GLU A CA 1
ATOM 786 C C . GLU A 1 101 ? -7.080 -1.592 14.455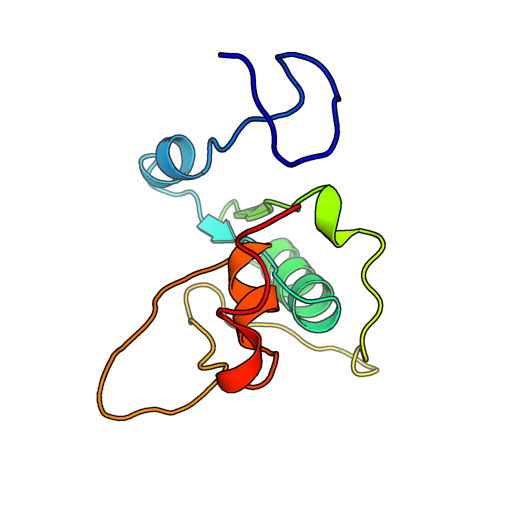 1.00 79.88 101 GLU A C 1
ATOM 788 O O . GLU A 1 101 ? -7.716 -2.555 14.876 1.00 79.88 101 GLU A O 1
ATOM 793 N N . ARG A 1 102 ? -6.570 -0.690 15.305 1.00 78.75 102 ARG A N 1
ATOM 794 C CA . ARG A 1 102 ? -6.747 -0.773 16.761 1.00 78.75 102 ARG A CA 1
ATOM 795 C C . ARG A 1 102 ? -8.163 -0.342 17.173 1.00 78.75 102 ARG A C 1
ATOM 797 O O . ARG A 1 102 ? -8.762 0.500 16.500 1.00 78.75 102 ARG A O 1
ATOM 804 N N . PRO A 1 103 ? -8.678 -0.799 18.335 1.00 77.81 103 PRO A N 1
ATOM 805 C CA . PRO A 1 103 ? -9.975 -0.360 18.851 1.00 77.81 103 PRO A CA 1
ATOM 806 C C . PRO A 1 103 ? -10.085 1.169 18.930 1.00 77.81 103 PRO A C 1
ATOM 808 O O . PRO A 1 103 ? -9.136 1.829 19.360 1.00 77.81 103 PRO A O 1
ATOM 811 N N . ALA A 1 104 ? -11.252 1.722 18.577 1.00 74.56 104 ALA A N 1
ATOM 812 C CA . ALA A 1 104 ? -11.477 3.173 18.489 1.00 74.56 104 ALA A CA 1
ATOM 813 C C . ALA A 1 104 ? -11.157 3.922 19.793 1.00 74.56 104 ALA A C 1
ATOM 815 O O . ALA A 1 104 ? -10.551 4.991 19.760 1.00 74.56 104 ALA A O 1
ATOM 816 N N . ALA A 1 105 ? -11.447 3.312 20.947 1.00 73.81 105 ALA A N 1
ATOM 817 C CA . ALA A 1 105 ? -11.097 3.857 22.262 1.00 73.81 105 ALA A CA 1
ATOM 818 C C . ALA A 1 105 ? -9.585 4.128 22.429 1.00 73.81 105 ALA A C 1
ATOM 820 O O . ALA A 1 105 ? -9.180 4.989 23.203 1.00 73.81 105 ALA A O 1
ATOM 821 N N . SER A 1 106 ? -8.734 3.426 21.675 1.00 74.19 106 SER A N 1
ATOM 822 C CA . SER A 1 106 ? -7.276 3.569 21.730 1.00 74.19 106 SER A CA 1
ATOM 823 C C . SER A 1 106 ? -6.705 4.608 20.756 1.00 74.19 106 SER A C 1
ATOM 825 O O . SER A 1 106 ? -5.488 4.822 20.734 1.00 74.19 106 SER A O 1
ATOM 827 N N . TRP A 1 107 ? -7.542 5.251 19.933 1.00 72.62 107 TRP A N 1
ATOM 828 C CA . TRP A 1 107 ? -7.080 6.217 18.931 1.00 72.62 107 TRP A CA 1
ATOM 829 C C . TRP A 1 107 ? -6.592 7.521 19.568 1.00 72.62 107 TRP A C 1
ATOM 831 O O . TRP A 1 107 ? -5.591 8.073 19.109 1.00 72.62 107 TRP A O 1
ATOM 841 N N . CYS A 1 108 ? -7.231 7.965 20.653 1.00 66.38 108 CYS A N 1
ATOM 842 C C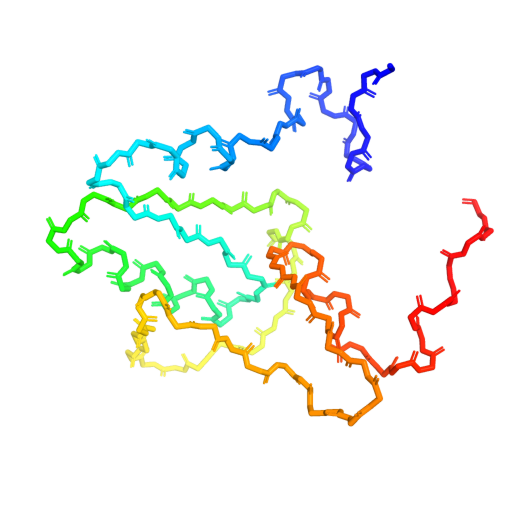A . CYS A 1 108 ? -6.885 9.194 21.377 1.00 66.38 108 CYS A CA 1
ATOM 843 C C . CYS A 1 108 ? -5.777 9.026 22.426 1.00 66.38 108 CYS A C 1
ATOM 845 O O . CYS A 1 108 ? -5.264 10.023 22.920 1.00 66.38 108 CYS A O 1
ATOM 847 N N . SER A 1 109 ? -5.355 7.804 22.766 1.00 59.88 109 SER A N 1
ATOM 848 C CA . SER A 1 109 ? -4.509 7.555 23.946 1.00 59.88 109 SER A CA 1
ATOM 849 C C . SER A 1 109 ? -3.015 7.901 23.773 1.00 59.88 109 SER A C 1
ATOM 851 O O . SER A 1 109 ? -2.163 7.270 24.395 1.00 59.88 109 SER A O 1
ATOM 853 N N . ARG A 1 110 ? -2.656 8.844 22.892 1.00 51.16 110 ARG A N 1
ATOM 854 C CA . ARG A 1 110 ? -1.271 9.318 22.709 1.00 51.16 110 ARG A CA 1
ATOM 855 C C . ARG A 1 110 ? -1.257 10.758 22.180 1.00 51.16 110 ARG A C 1
ATOM 857 O O . ARG A 1 110 ? -1.111 10.978 20.978 1.00 51.16 110 ARG A O 1
ATOM 864 N N . THR A 1 111 ? -1.427 11.717 23.087 1.00 44.19 111 THR A N 1
ATOM 865 C CA . THR A 1 111 ? -1.156 13.154 22.869 1.00 44.19 111 THR A CA 1
ATOM 866 C C . THR A 1 111 ? -0.287 13.786 23.964 1.00 44.19 111 THR A C 1
ATOM 868 O O . THR A 1 111 ? -0.056 14.987 23.928 1.00 44.19 111 THR A O 1
ATOM 871 N N . THR A 1 112 ? 0.286 13.005 24.880 1.00 36.88 112 THR A N 1
ATOM 872 C CA . THR A 1 112 ? 1.253 13.505 25.868 1.00 36.88 112 THR A CA 1
ATOM 873 C C . THR A 1 112 ? 2.364 12.481 26.076 1.00 36.88 112 THR A C 1
ATOM 875 O O . THR A 1 112 ? 2.097 11.328 26.414 1.00 36.88 112 THR A O 1
ATOM 878 N N . GLY A 1 113 ? 3.597 12.911 25.811 1.00 32.91 113 GLY A N 1
ATOM 879 C CA . GLY A 1 113 ? 4.832 12.137 25.903 1.00 32.91 113 GLY A CA 1
ATOM 880 C C . GLY A 1 113 ? 5.901 12.768 25.034 1.00 32.91 113 GLY A C 1
ATOM 881 O O . GLY A 1 113 ? 5.944 12.399 23.840 1.00 32.91 113 GLY A O 1
#

Radius of gyration: 15.77 Å; chains: 1; bounding box: 40×42×44 Å

Secondary structure (DSSP, 8-state):
----SSS---TTS----HHHHTTSTT-EEE---SHHHHHHHHHHHHH-SS-EEE---GGGTT------SS-----TTPPP--S--SS------HHHHHHHTS-GGGSSS-S--